Protein AF-A0A241XDX7-F1 (afdb_monomer)

Nearest PDB structures (foldseek):
  5x0y-assembly1_D  TM=5.735E-01  e=5.980E+00  Xenopus laevis
  7w9v-assembly1_H  TM=5.816E-01  e=8.125E+00  Homo sapiens
  7vbm-assembly1_D  TM=5.933E-01  e=9.185E+00  Mus musculus

Mean predicted aligned error: 3.98 Å

Foldseek 3Di:
DDPDPVSCVPPVSVVVVVVVQLVVLQVVVCVVPPPDDGDSLLSQLVVDPPRLDPSSLVRSVVVQVVVCVVVVHHDDDDRD

Organism: Pseudomonas aeruginosa (NCBI:txid287)

pLDDT: mean 90.59, std 6.4, range [60.56, 96.5]

Sequence (80 aa):
RFSSPCESLDPYKNLDATSDILIEQRDALYASAPGRPVDWIQVAGRYHRPAGGAPAAKYRRTVSRHLSQVLGVNLLVTNP

Secondary structure (DSSP, 8-state):
--SSTGGGGSHHHHHHHHHHHHHHHHHHHHHHSTTSPP-HHHHHHTTSSSTTSHHHHHHHHHHHHHHHHHHTS-PPPP--

Radius of gyration: 14.0 Å; Cα contacts (8 Å, |Δi|>4): 63; chains: 1; bounding box: 37×26×36 Å

Solvent-accessible surface area (backbone atoms only — not comparable to full-atom values): 4746 Å² total; per-residue (Å²): 135,71,94,47,78,71,53,54,68,39,68,64,59,34,49,52,56,50,50,52,52,45,50,54,43,41,51,57,49,40,72,75,40,74,92,56,82,87,55,64,52,62,32,61,15,55,77,32,81,60,70,68,33,72,68,9,47,54,46,27,54,52,51,36,55,50,51,19,63,78,69,75,49,87,64,86,80,88,73,122

Structure (mmCIF, N/CA/C/O backbone):
data_AF-A0A241XDX7-F1
#
_entry.id   AF-A0A241XDX7-F1
#
loop_
_atom_site.group_PDB
_atom_site.id
_atom_site.type_symbol
_atom_site.label_atom_id
_atom_site.label_alt_id
_atom_site.label_comp_id
_atom_site.label_asym_id
_atom_site.label_entity_id
_atom_site.label_seq_id
_atom_site.pdbx_PDB_ins_code
_atom_site.Cartn_x
_atom_site.Cartn_y
_atom_site.Cartn_z
_atom_site.occupancy
_atom_site.B_iso_or_equiv
_atom_site.auth_seq_id
_atom_site.auth_comp_id
_atom_site.auth_asym_id
_atom_site.auth_atom_id
_atom_site.pdbx_PDB_model_num
ATOM 1 N N . ARG A 1 1 ? 12.220 -8.737 -2.804 1.00 77.12 1 ARG A N 1
ATOM 2 C CA . ARG A 1 1 ? 12.934 -7.561 -3.379 1.00 77.12 1 ARG A CA 1
ATOM 3 C C . ARG A 1 1 ? 13.353 -7.878 -4.810 1.00 77.12 1 ARG A C 1
ATOM 5 O O . ARG A 1 1 ? 13.638 -9.035 -5.083 1.00 77.12 1 ARG A O 1
ATOM 12 N N . PHE A 1 2 ? 13.396 -6.879 -5.692 1.00 91.62 2 PHE A N 1
ATOM 13 C CA . PHE A 1 2 ? 13.736 -7.058 -7.109 1.00 91.62 2 PHE A CA 1
ATOM 14 C C . PHE A 1 2 ? 15.247 -7.181 -7.337 1.00 91.62 2 PHE A C 1
ATOM 16 O O . PHE A 1 2 ? 16.024 -6.491 -6.678 1.00 91.62 2 PHE A O 1
ATOM 23 N N . SER A 1 3 ? 15.653 -8.026 -8.287 1.00 91.88 3 SER A N 1
ATOM 24 C CA . SER A 1 3 ? 17.057 -8.184 -8.704 1.00 91.88 3 SER A CA 1
ATOM 25 C C . SER A 1 3 ? 17.521 -7.098 -9.685 1.00 91.88 3 SER A C 1
ATOM 27 O O . SER A 1 3 ? 18.718 -6.881 -9.843 1.00 91.88 3 SER A O 1
ATOM 29 N N . SER A 1 4 ? 16.585 -6.391 -10.325 1.00 95.00 4 SER A N 1
ATOM 30 C CA . SER A 1 4 ? 16.838 -5.236 -11.192 1.00 95.00 4 SER A CA 1
ATOM 31 C C . SER A 1 4 ? 15.628 -4.287 -11.202 1.00 95.00 4 SER A C 1
ATOM 33 O O . SER A 1 4 ? 14.529 -4.701 -10.828 1.00 95.00 4 SER A O 1
ATOM 35 N N . PRO A 1 5 ? 15.770 -3.032 -11.667 1.00 93.06 5 PRO A N 1
ATOM 36 C CA . PRO A 1 5 ? 14.624 -2.140 -11.849 1.00 93.06 5 PRO A CA 1
ATOM 37 C C . PRO A 1 5 ? 13.566 -2.699 -12.814 1.00 93.06 5 PRO A C 1
ATOM 39 O O . PRO A 1 5 ? 12.373 -2.548 -12.569 1.00 93.06 5 PRO A O 1
ATOM 42 N N . CYS A 1 6 ? 13.977 -3.393 -13.879 1.00 96.19 6 CYS A N 1
ATOM 43 C CA . CYS A 1 6 ? 13.059 -3.948 -14.878 1.00 96.19 6 CYS A CA 1
ATOM 44 C C . CYS A 1 6 ? 12.152 -5.047 -14.311 1.00 96.19 6 CYS A C 1
ATOM 46 O O . CYS A 1 6 ? 10.995 -5.134 -14.701 1.00 96.19 6 CYS A O 1
ATOM 48 N N . GLU A 1 7 ? 12.633 -5.836 -13.347 1.00 95.38 7 GLU A N 1
ATOM 49 C CA . GLU A 1 7 ? 11.806 -6.830 -12.644 1.00 95.38 7 GLU A CA 1
ATOM 50 C C . GLU A 1 7 ? 10.621 -6.196 -11.909 1.00 95.38 7 GLU A C 1
ATOM 52 O O . GLU A 1 7 ? 9.583 -6.831 -11.764 1.00 95.38 7 GLU A O 1
ATOM 57 N N . SER A 1 8 ? 10.745 -4.937 -11.477 1.00 93.56 8 SER A N 1
ATOM 58 C CA . SER A 1 8 ? 9.643 -4.223 -10.822 1.00 93.56 8 SER A CA 1
ATOM 59 C C . SER A 1 8 ? 8.542 -3.769 -11.785 1.00 93.56 8 SER A C 1
ATOM 61 O O . SER A 1 8 ? 7.499 -3.305 -11.325 1.00 93.56 8 SER A O 1
ATOM 63 N N . LEU A 1 9 ? 8.770 -3.897 -13.099 1.00 95.75 9 LEU A N 1
ATOM 64 C CA . LEU A 1 9 ? 7.775 -3.642 -14.142 1.00 95.75 9 LEU A CA 1
ATOM 65 C C . LEU A 1 9 ? 6.891 -4.865 -14.420 1.00 95.75 9 LEU A C 1
ATOM 67 O O . LEU A 1 9 ? 5.862 -4.714 -15.076 1.00 95.75 9 LEU A O 1
ATOM 71 N N . ASP A 1 10 ? 7.258 -6.056 -13.927 1.00 96.50 10 ASP A N 1
ATOM 72 C CA . ASP A 1 10 ? 6.337 -7.192 -13.909 1.00 96.50 10 ASP A CA 1
ATOM 73 C C . ASP A 1 10 ? 5.176 -6.862 -12.952 1.00 96.50 10 ASP A C 1
ATOM 75 O O . ASP A 1 10 ? 5.417 -6.592 -11.769 1.00 96.50 10 ASP A O 1
ATOM 79 N N . PRO A 1 11 ? 3.921 -6.854 -13.433 1.00 95.94 11 PRO A N 1
ATOM 80 C CA . PRO A 1 11 ? 2.795 -6.376 -12.642 1.00 95.94 11 PRO A CA 1
ATOM 81 C C . PRO A 1 11 ? 2.530 -7.243 -11.409 1.00 95.94 11 PRO A C 1
ATOM 83 O O . PRO A 1 11 ? 2.146 -6.710 -10.371 1.00 95.94 11 PRO A O 1
ATOM 86 N N . TYR A 1 12 ? 2.762 -8.554 -11.480 1.00 95.38 12 TYR A N 1
ATOM 87 C CA . TYR A 1 12 ? 2.515 -9.448 -10.353 1.00 95.38 12 TYR A CA 1
ATOM 88 C C . TYR A 1 12 ? 3.618 -9.322 -9.310 1.00 95.38 12 TYR A C 1
ATOM 90 O O . TYR A 1 12 ? 3.322 -9.120 -8.134 1.00 95.38 12 TYR A O 1
ATOM 98 N N . LYS A 1 13 ? 4.887 -9.294 -9.734 1.00 95.50 13 LYS A N 1
ATOM 99 C CA . LYS A 1 13 ? 6.002 -9.063 -8.802 1.00 95.50 13 LYS A CA 1
ATOM 100 C C . LYS A 1 13 ? 5.910 -7.689 -8.132 1.00 95.50 13 LYS A C 1
ATOM 102 O O . LYS A 1 13 ? 6.295 -7.535 -6.973 1.00 95.50 13 LYS A O 1
ATOM 107 N N . ASN A 1 14 ? 5.408 -6.680 -8.848 1.00 94.31 14 ASN A N 1
ATOM 108 C CA . ASN A 1 14 ? 5.150 -5.354 -8.292 1.00 94.31 14 ASN A CA 1
ATOM 109 C C . ASN A 1 14 ? 4.075 -5.383 -7.195 1.00 94.31 14 ASN A C 1
ATOM 111 O O . ASN A 1 14 ? 4.261 -4.790 -6.127 1.00 94.31 14 ASN A O 1
ATOM 115 N N . LEU A 1 15 ? 2.974 -6.097 -7.444 1.00 94.44 15 LEU A N 1
ATOM 116 C CA . LEU A 1 15 ? 1.876 -6.248 -6.491 1.00 94.44 15 LEU A CA 1
ATOM 117 C C . LEU A 1 15 ? 2.287 -7.055 -5.256 1.00 94.44 15 LEU A C 1
ATOM 119 O O . LEU A 1 15 ? 1.931 -6.661 -4.144 1.00 94.44 15 LEU A O 1
ATOM 123 N N . ASP A 1 16 ? 3.085 -8.109 -5.424 1.00 95.44 16 ASP A N 1
ATOM 124 C CA . ASP A 1 16 ? 3.633 -8.892 -4.312 1.00 95.44 16 ASP A CA 1
ATOM 125 C C . ASP A 1 16 ? 4.498 -8.011 -3.404 1.00 95.44 16 ASP A C 1
ATOM 127 O O . ASP A 1 16 ? 4.238 -7.888 -2.207 1.00 95.44 16 ASP A O 1
ATOM 131 N N . ALA A 1 17 ? 5.459 -7.283 -3.984 1.00 93.88 17 ALA A N 1
ATOM 132 C CA . ALA A 1 17 ? 6.310 -6.371 -3.221 1.00 93.88 17 ALA A CA 1
ATOM 133 C C . ALA A 1 17 ? 5.512 -5.248 -2.537 1.00 93.88 17 ALA A C 1
ATOM 135 O O . ALA A 1 17 ? 5.839 -4.833 -1.425 1.00 93.88 17 ALA A O 1
ATOM 136 N N . THR A 1 18 ? 4.460 -4.744 -3.187 1.00 92.19 18 THR A N 1
ATOM 137 C CA . THR A 1 18 ? 3.568 -3.741 -2.590 1.00 92.19 18 THR A CA 1
ATOM 138 C C . THR A 1 18 ? 2.799 -4.319 -1.402 1.00 92.19 18 THR A C 1
ATOM 140 O O . THR A 1 18 ? 2.649 -3.643 -0.383 1.00 92.19 18 THR A O 1
ATOM 143 N N . SER A 1 19 ? 2.340 -5.567 -1.506 1.00 93.69 19 SER A N 1
ATOM 144 C CA . SER A 1 19 ? 1.630 -6.268 -0.432 1.00 93.69 19 SER A CA 1
ATOM 145 C C . SER A 1 19 ? 2.528 -6.466 0.789 1.00 93.69 19 SER A C 1
ATOM 147 O O . SER A 1 19 ? 2.107 -6.148 1.903 1.00 93.69 19 SER A O 1
ATOM 149 N N . ASP A 1 20 ? 3.783 -6.871 0.578 1.00 95.06 20 ASP A N 1
ATOM 150 C CA . ASP A 1 20 ? 4.792 -6.980 1.640 1.00 95.06 20 ASP A CA 1
ATOM 151 C C . ASP A 1 20 ? 4.993 -5.638 2.362 1.00 95.06 20 ASP A C 1
ATOM 153 O O . ASP A 1 20 ? 4.912 -5.563 3.589 1.00 95.06 20 ASP A O 1
ATOM 157 N N . ILE A 1 21 ? 5.159 -4.544 1.607 1.00 92.38 21 ILE A N 1
ATOM 158 C CA . ILE A 1 21 ? 5.307 -3.195 2.176 1.00 92.38 21 ILE A CA 1
ATOM 159 C C . ILE A 1 21 ? 4.080 -2.812 3.017 1.00 92.38 21 ILE A C 1
ATOM 161 O O . ILE A 1 21 ? 4.224 -2.233 4.096 1.00 92.38 21 ILE A O 1
ATOM 165 N N . LEU A 1 22 ? 2.864 -3.112 2.552 1.00 92.50 22 LEU A N 1
ATOM 166 C CA . LEU A 1 22 ? 1.638 -2.806 3.294 1.00 92.50 22 LEU A CA 1
ATOM 167 C C . LEU A 1 22 ? 1.538 -3.608 4.598 1.00 92.50 22 LEU A C 1
ATOM 169 O O . LEU A 1 22 ? 1.115 -3.048 5.612 1.00 92.50 22 LEU A O 1
ATOM 173 N N . ILE A 1 23 ? 1.953 -4.878 4.594 1.00 94.50 23 ILE A N 1
ATOM 174 C CA . ILE A 1 23 ? 2.029 -5.719 5.796 1.00 94.50 23 ILE A CA 1
ATOM 175 C C . ILE A 1 23 ? 3.014 -5.116 6.803 1.0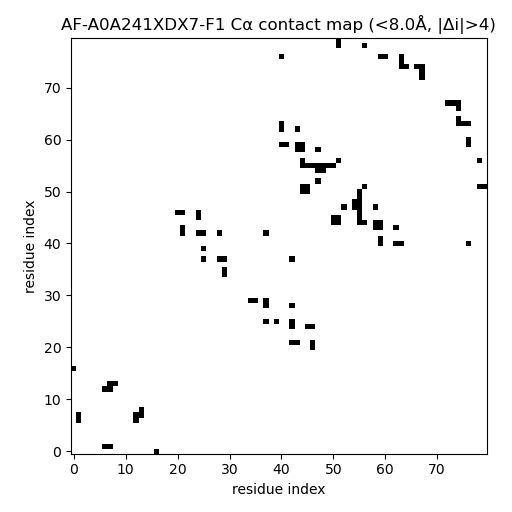0 94.50 23 ILE A C 1
ATOM 177 O O . ILE A 1 23 ? 2.645 -4.906 7.959 1.00 94.50 23 ILE A O 1
ATOM 181 N N . GLU A 1 24 ? 4.214 -4.734 6.361 1.00 93.44 24 GLU A N 1
ATOM 182 C CA . GLU A 1 24 ? 5.205 -4.076 7.222 1.00 93.44 24 GLU A CA 1
ATOM 183 C C . GLU A 1 24 ? 4.652 -2.780 7.843 1.00 93.44 24 GLU A C 1
ATOM 185 O O . GLU A 1 24 ? 4.817 -2.524 9.039 1.00 93.44 24 GLU A O 1
ATOM 190 N N . GLN A 1 25 ? 3.954 -1.952 7.054 1.00 91.88 25 GLN A N 1
ATOM 191 C CA . GLN A 1 25 ? 3.352 -0.713 7.558 1.00 91.88 25 GLN A CA 1
ATOM 192 C C . GLN A 1 25 ? 2.206 -0.969 8.542 1.00 91.88 25 GLN A C 1
ATOM 194 O O . GLN A 1 25 ? 2.082 -0.231 9.525 1.00 91.88 25 GLN A O 1
ATOM 199 N N . ARG A 1 26 ? 1.377 -1.993 8.296 1.00 92.56 26 ARG A N 1
ATOM 200 C CA . ARG A 1 26 ? 0.326 -2.436 9.220 1.00 92.56 26 ARG A CA 1
ATOM 201 C C . ARG A 1 26 ? 0.932 -2.849 10.552 1.00 92.56 26 ARG A C 1
ATOM 203 O O . ARG A 1 26 ? 0.468 -2.376 11.586 1.00 92.56 26 ARG A O 1
ATOM 210 N N . ASP A 1 27 ? 1.959 -3.687 10.529 1.00 93.06 27 ASP A N 1
ATOM 211 C CA . ASP A 1 27 ? 2.567 -4.232 11.744 1.00 93.06 27 ASP A CA 1
ATOM 212 C C . ASP A 1 27 ? 3.240 -3.129 12.563 1.00 93.06 27 ASP A C 1
ATOM 214 O O . ASP A 1 27 ? 3.036 -3.043 13.774 1.00 93.06 27 ASP A O 1
ATOM 218 N N . ALA A 1 28 ? 3.931 -2.197 11.900 1.00 89.62 28 ALA A N 1
ATOM 219 C CA . ALA A 1 28 ? 4.478 -1.009 12.549 1.00 89.62 28 ALA A CA 1
ATOM 220 C C . ALA A 1 28 ? 3.387 -0.127 13.185 1.00 89.62 28 ALA A C 1
ATOM 222 O O . ALA A 1 28 ? 3.598 0.476 14.239 1.00 89.62 28 ALA A O 1
ATOM 223 N N . LEU A 1 29 ? 2.218 -0.017 12.548 1.00 87.81 29 LEU A N 1
ATOM 224 C CA . LEU A 1 29 ? 1.090 0.751 13.073 1.00 87.81 29 LEU A CA 1
ATOM 225 C C . LEU A 1 29 ? 0.453 0.052 14.276 1.00 87.81 29 LEU A C 1
ATOM 227 O O . LEU A 1 29 ? 0.259 0.693 15.310 1.00 87.81 29 LEU A O 1
ATOM 231 N N . TYR A 1 30 ? 0.211 -1.253 14.165 1.00 89.19 30 TYR A N 1
ATOM 232 C CA . TYR A 1 30 ? -0.328 -2.087 15.233 1.00 89.19 30 TYR A CA 1
ATOM 233 C C . TYR A 1 30 ? 0.578 -2.074 16.472 1.00 89.19 30 TYR A C 1
ATOM 235 O O . TYR A 1 30 ? 0.097 -1.856 17.582 1.00 89.19 30 TYR A O 1
ATOM 243 N N . ALA A 1 31 ? 1.897 -2.194 16.283 1.00 90.75 31 ALA A N 1
ATOM 244 C CA . ALA A 1 31 ? 2.877 -2.101 17.365 1.00 90.75 31 ALA A CA 1
ATOM 245 C C . ALA A 1 31 ? 2.855 -0.732 18.071 1.00 90.75 31 ALA A C 1
ATOM 247 O O . ALA A 1 31 ? 3.030 -0.662 19.285 1.00 90.75 31 ALA A O 1
ATOM 248 N N . SER A 1 32 ? 2.609 0.358 17.333 1.00 87.44 32 SER A N 1
ATOM 249 C CA . SER A 1 32 ? 2.530 1.715 17.898 1.00 87.44 32 SER A CA 1
ATOM 250 C C . SER A 1 32 ? 1.202 2.044 18.596 1.00 87.44 32 SER A C 1
ATOM 252 O O . SER A 1 32 ? 1.136 3.027 19.331 1.00 87.44 32 SER A O 1
ATOM 254 N N . ALA A 1 33 ? 0.146 1.253 18.371 1.00 85.75 33 ALA A N 1
ATOM 255 C CA . ALA A 1 33 ? -1.174 1.458 18.970 1.00 85.75 33 ALA A CA 1
ATOM 256 C C . ALA A 1 33 ? -1.900 0.122 19.255 1.00 85.75 33 ALA A C 1
ATOM 258 O O . ALA A 1 33 ? -2.920 -0.169 18.619 1.00 85.75 33 ALA A O 1
ATOM 259 N N . PRO A 1 34 ? -1.408 -0.689 20.2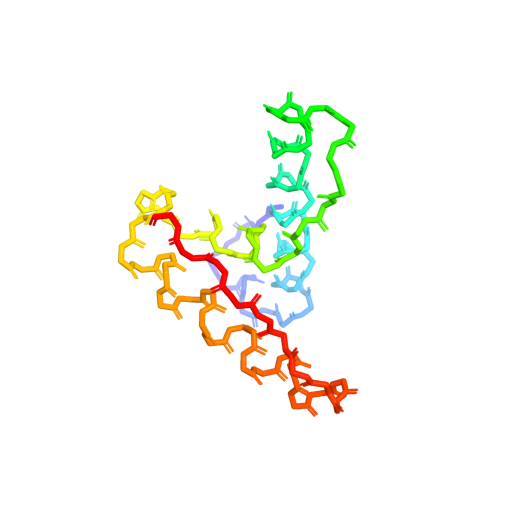13 1.00 86.75 34 PRO A N 1
ATOM 260 C CA . PRO A 1 34 ? -1.982 -1.999 20.513 1.00 86.75 34 PRO A CA 1
ATOM 261 C C . PRO A 1 34 ? -3.469 -1.916 20.878 1.00 86.75 34 PRO A C 1
ATOM 263 O O . PRO A 1 34 ? -3.897 -1.012 21.596 1.00 86.75 34 PRO A O 1
ATOM 266 N N . GLY A 1 35 ? -4.265 -2.865 20.382 1.00 85.50 35 GLY A N 1
ATOM 267 C CA . GLY A 1 35 ? -5.706 -2.940 20.652 1.00 85.50 35 GLY A CA 1
ATOM 268 C C . GLY A 1 35 ? -6.583 -2.015 19.798 1.00 85.50 35 GLY A C 1
ATOM 269 O O . GLY A 1 35 ? -7.806 -2.120 19.871 1.00 85.50 35 GLY A O 1
ATOM 270 N N . ARG A 1 36 ? -6.004 -1.145 18.954 1.00 85.31 36 ARG A N 1
ATOM 271 C CA . ARG A 1 36 ? -6.778 -0.415 17.938 1.00 85.31 36 ARG A CA 1
ATOM 272 C C . ARG A 1 36 ? -6.974 -1.265 16.675 1.00 85.31 36 ARG A C 1
ATOM 274 O O . ARG A 1 36 ? -6.025 -1.916 16.238 1.00 85.31 36 ARG A O 1
ATOM 281 N N . PRO A 1 37 ? -8.166 -1.228 16.047 1.00 86.38 37 PRO A N 1
ATOM 282 C CA . PRO A 1 37 ? -8.366 -1.814 14.728 1.00 86.38 37 PRO A CA 1
ATOM 283 C C . PRO A 1 37 ? -7.404 -1.217 13.698 1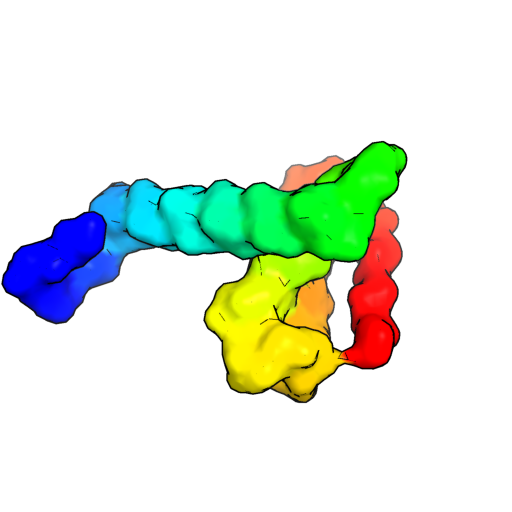.00 86.38 37 PRO A C 1
ATOM 285 O O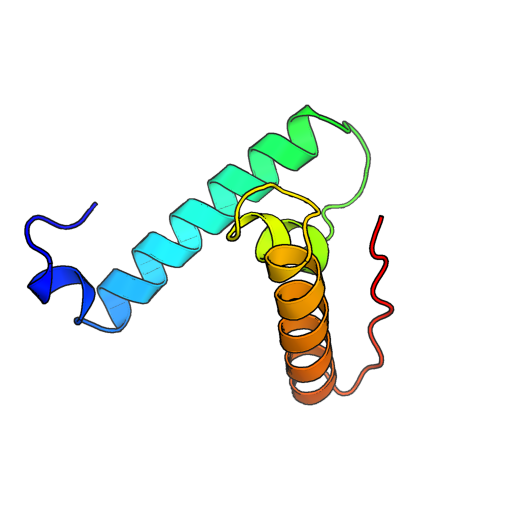 . PRO A 1 37 ? -7.089 -0.025 13.741 1.00 86.38 37 PRO A O 1
ATOM 288 N N . VAL A 1 38 ? -6.968 -2.042 12.748 1.00 86.94 38 VAL A N 1
ATOM 289 C CA . VAL A 1 38 ? -6.146 -1.586 11.624 1.00 86.94 38 VAL A CA 1
ATOM 290 C C . VAL A 1 38 ? -7.003 -0.750 10.676 1.00 86.94 38 VAL A C 1
ATOM 292 O O . VAL A 1 38 ? -7.942 -1.258 10.067 1.00 86.94 38 VAL A O 1
ATOM 295 N N . ASP A 1 39 ? -6.630 0.515 10.500 1.00 89.31 39 ASP A N 1
ATOM 296 C CA . ASP A 1 39 ? -7.157 1.370 9.437 1.00 89.31 39 ASP A CA 1
ATOM 297 C C . ASP A 1 39 ? -6.285 1.234 8.178 1.00 89.31 39 ASP A C 1
ATOM 299 O O . ASP A 1 39 ? -5.185 1.790 8.084 1.00 89.31 39 ASP A O 1
ATOM 303 N N . TRP A 1 40 ? -6.789 0.505 7.182 1.00 90.38 40 TRP A N 1
ATOM 304 C CA . TRP A 1 40 ? -6.086 0.283 5.917 1.00 90.38 40 TRP A CA 1
ATOM 305 C C . TRP A 1 40 ? -5.882 1.555 5.083 1.00 90.38 40 TRP A C 1
ATOM 307 O O . TRP A 1 40 ? -4.910 1.629 4.328 1.00 90.38 40 TRP A O 1
ATOM 317 N N . ILE A 1 41 ? -6.719 2.587 5.244 1.00 92.88 41 ILE A N 1
ATOM 318 C CA . ILE A 1 41 ? -6.486 3.889 4.605 1.00 92.88 41 ILE A CA 1
ATOM 319 C C . ILE A 1 41 ? -5.256 4.546 5.230 1.00 92.88 41 ILE A C 1
ATOM 321 O O . ILE A 1 41 ? -4.400 5.079 4.517 1.00 92.88 41 ILE A O 1
ATOM 325 N N . GLN A 1 42 ? -5.114 4.468 6.554 1.00 91.50 42 GLN A N 1
ATOM 326 C CA . GLN A 1 42 ? -3.932 4.971 7.248 1.00 91.50 42 GLN A CA 1
ATOM 327 C C . GLN A 1 42 ? -2.664 4.198 6.859 1.00 91.50 42 GLN A C 1
ATOM 329 O O . GLN A 1 42 ? -1.635 4.831 6.600 1.00 91.50 42 GLN A O 1
ATOM 334 N N . VAL A 1 43 ? 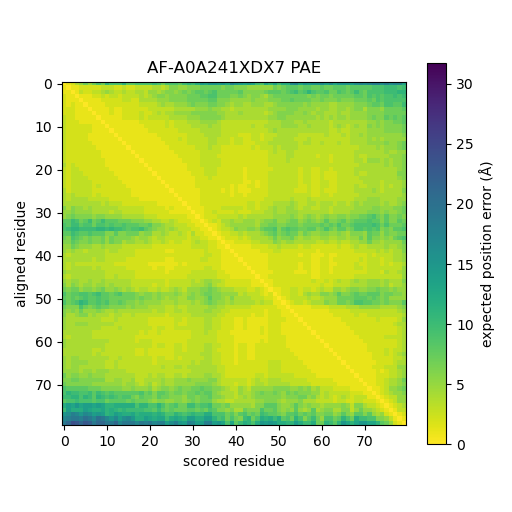-2.744 2.865 6.762 1.00 92.75 43 VAL A N 1
ATOM 335 C CA . VAL A 1 43 ? -1.641 1.996 6.309 1.00 92.75 43 VAL A CA 1
ATOM 336 C C . VAL A 1 43 ? -1.192 2.378 4.899 1.00 92.75 43 VAL A C 1
ATOM 338 O O . VAL A 1 43 ? -0.011 2.662 4.697 1.00 92.75 43 VAL A O 1
ATOM 341 N N . ALA A 1 44 ? -2.122 2.496 3.946 1.00 92.56 44 ALA A N 1
ATOM 342 C CA . ALA A 1 44 ? -1.808 2.891 2.573 1.00 92.56 44 ALA A CA 1
ATOM 343 C C . ALA A 1 44 ? -1.113 4.263 2.513 1.00 92.56 44 ALA A C 1
ATOM 345 O O . ALA A 1 44 ? -0.152 4.456 1.770 1.00 92.56 44 ALA A O 1
ATOM 346 N N . GLY A 1 45 ? -1.542 5.217 3.346 1.00 92.69 45 GLY A N 1
ATOM 347 C CA . GLY A 1 45 ? -0.914 6.536 3.449 1.00 92.69 45 GLY A CA 1
ATOM 348 C C . GLY A 1 45 ? 0.564 6.509 3.859 1.00 92.69 45 GLY A C 1
ATOM 349 O O . GLY A 1 45 ? 1.311 7.402 3.456 1.00 92.69 45 GLY A O 1
ATOM 350 N N . ARG A 1 46 ? 1.006 5.503 4.630 1.00 90.94 46 ARG A N 1
ATOM 351 C CA . ARG A 1 46 ? 2.403 5.371 5.091 1.00 90.94 46 ARG A CA 1
ATOM 352 C C . ARG A 1 46 ? 3.380 4.931 3.997 1.00 90.94 46 ARG A C 1
ATOM 354 O O . ARG A 1 46 ? 4.587 5.011 4.219 1.00 90.94 46 ARG A O 1
ATOM 361 N N . TYR A 1 47 ? 2.880 4.561 2.815 1.00 87.44 47 TYR A N 1
ATOM 362 C CA . TYR A 1 47 ? 3.709 4.374 1.622 1.00 87.44 47 TYR A CA 1
ATOM 363 C C . TYR A 1 47 ? 4.517 5.640 1.281 1.00 87.44 47 TYR A C 1
ATOM 365 O O . TYR A 1 47 ? 5.668 5.562 0.857 1.00 87.44 47 TYR A O 1
ATOM 373 N N . HIS A 1 48 ? 3.948 6.826 1.523 1.00 90.62 48 HIS A N 1
ATOM 374 C CA . HIS A 1 48 ? 4.633 8.094 1.296 1.00 90.62 48 HIS A CA 1
ATOM 375 C C . HIS A 1 48 ? 5.319 8.628 2.559 1.00 90.62 48 HIS A C 1
ATOM 377 O O . HIS A 1 48 ? 4.775 8.579 3.665 1.00 90.62 48 HIS A O 1
ATOM 383 N N . ARG A 1 49 ? 6.507 9.218 2.372 1.00 84.94 49 ARG A N 1
ATOM 384 C CA . ARG A 1 49 ? 7.285 9.890 3.422 1.00 84.94 49 ARG A CA 1
ATOM 385 C C . ARG A 1 49 ? 7.289 11.421 3.228 1.00 84.94 49 ARG A C 1
ATOM 387 O O . ARG A 1 49 ? 7.261 11.869 2.082 1.00 84.94 49 ARG A O 1
ATOM 394 N N . PRO A 1 50 ? 7.352 12.216 4.316 1.00 86.25 50 PRO A N 1
ATOM 395 C CA . PRO A 1 50 ? 7.199 11.793 5.710 1.00 86.25 50 PRO A CA 1
ATOM 396 C C . PRO A 1 50 ? 5.776 11.283 5.984 1.00 86.25 50 PRO A C 1
ATOM 398 O O . PRO A 1 50 ? 4.808 11.737 5.369 1.00 86.25 50 PRO A O 1
ATOM 401 N N . ALA A 1 51 ? 5.651 10.320 6.901 1.00 81.50 51 ALA A N 1
ATOM 402 C CA . ALA A 1 51 ? 4.350 9.778 7.275 1.00 81.50 51 ALA A CA 1
ATOM 403 C C . ALA A 1 51 ? 3.476 10.901 7.857 1.00 81.50 51 ALA A C 1
ATOM 405 O O . ALA A 1 51 ? 3.920 11.645 8.725 1.00 81.50 51 ALA A O 1
ATOM 406 N N . GLY A 1 52 ? 2.250 11.046 7.349 1.00 81.25 52 GLY A N 1
ATOM 407 C CA . GLY A 1 52 ? 1.350 12.142 7.735 1.00 81.25 52 GLY A CA 1
ATOM 408 C C . GLY A 1 52 ? 1.486 13.422 6.902 1.00 81.25 52 GLY A C 1
ATOM 409 O O . GLY A 1 52 ? 0.570 14.232 6.925 1.00 81.25 52 GLY A O 1
ATOM 410 N N . GLY A 1 53 ? 2.544 13.578 6.096 1.00 91.06 53 GLY A N 1
ATOM 411 C CA . GLY A 1 53 ? 2.740 14.759 5.248 1.00 91.06 53 GLY A CA 1
ATOM 412 C C . GLY A 1 53 ? 1.742 14.887 4.086 1.00 91.06 53 GLY A C 1
ATOM 413 O O . GLY A 1 53 ? 0.945 13.988 3.806 1.00 91.06 53 GLY A O 1
ATOM 414 N N . ALA A 1 54 ? 1.824 16.000 3.346 1.00 93.81 54 ALA A N 1
ATOM 415 C CA . ALA A 1 54 ? 0.919 16.298 2.229 1.00 93.81 54 ALA A CA 1
ATOM 416 C C . ALA A 1 54 ? 0.815 15.178 1.163 1.00 93.81 54 ALA A C 1
ATOM 418 O O . ALA A 1 54 ? -0.310 14.889 0.737 1.00 93.81 54 ALA A O 1
ATOM 419 N N . PRO A 1 55 ? 1.909 14.488 0.764 1.00 93.81 55 PRO A N 1
ATOM 420 C CA . PRO A 1 55 ? 1.817 13.345 -0.149 1.00 93.81 55 PRO A CA 1
ATOM 421 C C . PRO A 1 55 ? 0.998 12.184 0.430 1.00 93.81 55 PRO A C 1
ATOM 423 O O . PRO A 1 55 ? 0.120 11.656 -0.250 1.00 93.81 55 PRO A O 1
ATOM 426 N N . ALA A 1 56 ? 1.206 11.847 1.707 1.00 93.31 56 ALA A N 1
ATOM 427 C CA . ALA A 1 56 ? 0.441 10.813 2.399 1.00 93.31 56 ALA A CA 1
ATOM 428 C C . ALA A 1 56 ? -1.045 11.190 2.496 1.00 93.31 56 ALA A C 1
ATOM 430 O O . ALA A 1 56 ? -1.910 10.374 2.190 1.00 93.31 56 ALA A O 1
ATOM 431 N N . ALA A 1 57 ? -1.359 12.441 2.847 1.00 93.88 57 ALA A N 1
ATOM 432 C CA . ALA A 1 57 ? -2.738 12.922 2.927 1.00 93.88 57 ALA A CA 1
ATOM 433 C C . ALA A 1 57 ? -3.451 12.886 1.565 1.00 93.88 57 ALA A C 1
ATOM 435 O O . ALA A 1 57 ? -4.606 12.463 1.472 1.00 93.88 57 ALA A O 1
ATOM 436 N N . LYS A 1 58 ? -2.762 13.290 0.488 1.00 94.62 58 LYS A N 1
ATOM 437 C CA . LYS A 1 58 ? -3.282 13.176 -0.882 1.00 94.62 58 LYS A CA 1
ATOM 438 C C . L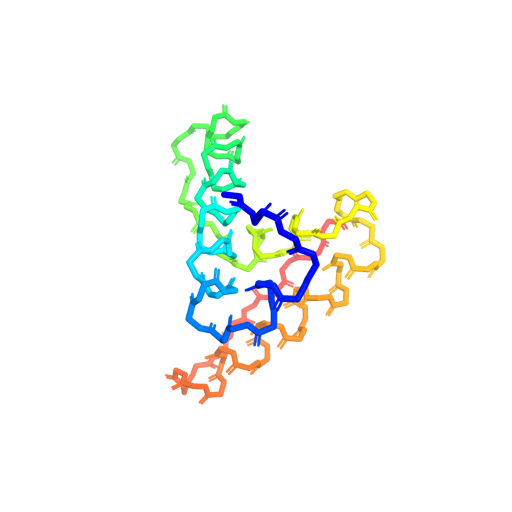YS A 1 58 ? -3.547 11.717 -1.243 1.00 94.62 58 LYS A C 1
ATOM 440 O O . LYS A 1 58 ? -4.609 11.415 -1.784 1.00 94.62 58 LYS A O 1
ATOM 445 N N . TYR A 1 59 ? -2.620 10.825 -0.910 1.00 94.44 59 TYR A N 1
ATOM 446 C CA . TYR A 1 59 ? -2.753 9.407 -1.213 1.00 94.44 59 TYR A CA 1
ATOM 447 C C . TYR A 1 59 ? -3.915 8.754 -0.454 1.00 94.44 59 TYR A C 1
ATOM 449 O O . TYR A 1 59 ? -4.746 8.103 -1.082 1.00 94.44 59 TYR A O 1
ATOM 457 N N . ARG A 1 60 ? -4.074 9.033 0.849 1.00 94.56 60 ARG A N 1
ATOM 458 C CA . ARG A 1 60 ? -5.224 8.564 1.649 1.00 94.56 60 ARG A CA 1
ATOM 459 C C . ARG A 1 60 ? -6.564 8.958 1.031 1.00 94.56 60 ARG A C 1
ATOM 461 O O . ARG A 1 60 ? -7.461 8.125 0.935 1.00 94.56 60 ARG A O 1
ATOM 468 N N . ARG A 1 61 ? -6.693 10.205 0.561 1.00 95.19 61 ARG A N 1
ATOM 469 C CA . ARG A 1 61 ? -7.908 10.673 -0.131 1.00 95.19 61 ARG A CA 1
ATOM 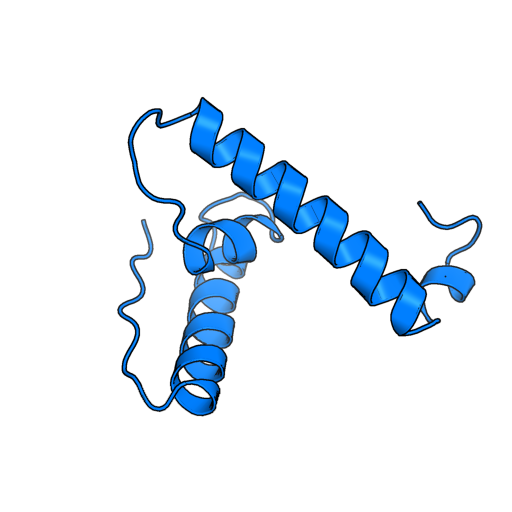470 C C . ARG A 1 61 ? -8.162 9.910 -1.430 1.00 95.19 61 ARG A C 1
ATOM 472 O O . ARG A 1 61 ? -9.296 9.523 -1.693 1.00 95.19 61 ARG A O 1
A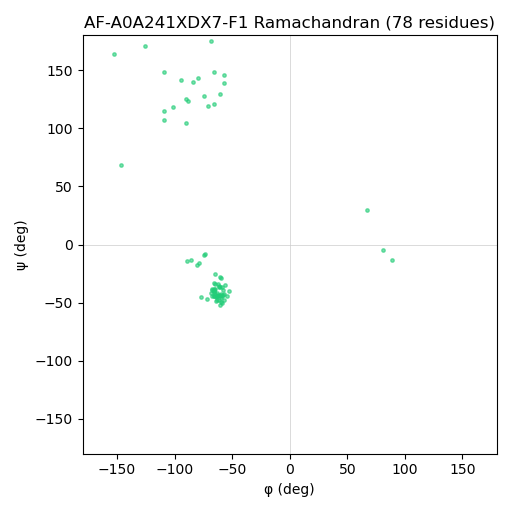TOM 479 N N . THR A 1 62 ? -7.125 9.684 -2.235 1.00 94.81 62 THR A N 1
ATOM 480 C CA . THR A 1 62 ? -7.241 8.935 -3.494 1.00 94.81 62 THR A CA 1
ATOM 481 C C . THR A 1 62 ? -7.652 7.484 -3.258 1.00 94.81 62 THR A C 1
ATOM 483 O O . THR A 1 62 ? -8.602 7.026 -3.890 1.00 94.81 62 THR A O 1
ATOM 486 N N . VAL A 1 63 ? -6.982 6.789 -2.334 1.00 94.00 63 VAL A N 1
ATOM 487 C CA . VAL A 1 63 ? -7.277 5.388 -2.001 1.00 94.00 63 VAL A CA 1
ATOM 488 C C . VAL A 1 63 ? -8.681 5.257 -1.424 1.00 94.00 63 VAL A C 1
ATOM 490 O O . VAL A 1 63 ? -9.447 4.433 -1.905 1.00 94.00 63 VAL A O 1
ATOM 493 N N . SER A 1 64 ? -9.062 6.106 -0.465 1.00 95.00 64 SER A N 1
ATOM 494 C CA . SER A 1 64 ? -10.406 6.064 0.123 1.00 95.00 64 SER A CA 1
ATOM 495 C C . SER A 1 64 ? -11.505 6.299 -0.909 1.00 95.00 64 SER A C 1
ATOM 497 O O . SER A 1 64 ? -12.483 5.554 -0.940 1.00 95.00 64 SER A O 1
ATOM 499 N N . ARG A 1 65 ? -11.331 7.279 -1.807 1.00 95.81 65 ARG A N 1
ATOM 500 C CA . ARG A 1 65 ? -12.288 7.529 -2.891 1.00 95.81 65 ARG A CA 1
ATOM 501 C C . ARG A 1 65 ? -12.438 6.307 -3.794 1.00 95.81 65 ARG A C 1
ATOM 503 O O . ARG A 1 65 ? -13.560 5.951 -4.132 1.00 95.81 65 ARG A O 1
ATOM 510 N N . HIS A 1 66 ? -11.333 5.679 -4.189 1.00 95.00 66 HIS A N 1
ATOM 511 C CA . HIS A 1 66 ? -11.391 4.499 -5.048 1.00 95.00 66 HIS A CA 1
ATOM 512 C C . HIS A 1 66 ? -12.007 3.295 -4.326 1.00 95.00 66 HIS A C 1
ATOM 514 O O . HIS A 1 66 ? -12.891 2.639 -4.865 1.00 95.00 66 HIS A O 1
ATOM 520 N N . LEU A 1 67 ? -11.612 3.049 -3.078 1.00 93.25 67 LEU A N 1
ATOM 521 C CA . LEU A 1 67 ? -12.140 1.943 -2.287 1.00 93.25 67 LEU A CA 1
ATOM 522 C C . LEU A 1 67 ? -13.639 2.117 -1.995 1.00 93.25 67 LEU A C 1
ATOM 524 O O . LEU A 1 67 ? -14.396 1.160 -2.099 1.00 93.25 67 LEU A O 1
ATOM 528 N N . SER A 1 68 ? -14.082 3.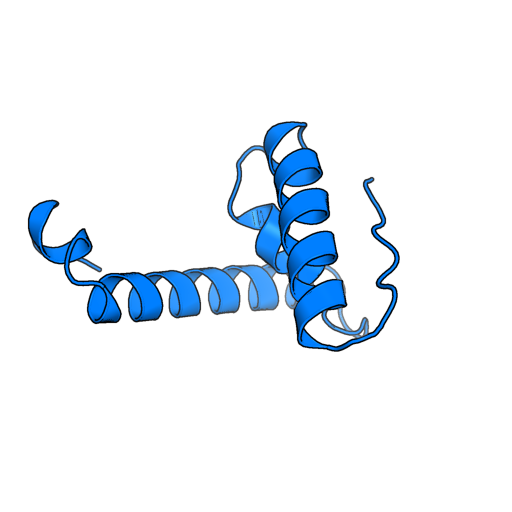348 -1.727 1.00 95.06 68 SER A N 1
ATOM 529 C CA . SER A 1 68 ? -15.502 3.706 -1.599 1.00 95.06 68 SER A CA 1
ATOM 530 C C . SER A 1 68 ? -16.297 3.342 -2.859 1.00 95.06 68 SER A C 1
ATOM 532 O O . SER A 1 68 ? -17.382 2.775 -2.761 1.00 95.06 68 SER A O 1
ATOM 534 N N . GLN A 1 69 ? -15.739 3.606 -4.048 1.00 95.69 69 GLN A N 1
ATOM 535 C CA . GLN A 1 69 ? -16.365 3.247 -5.326 1.00 95.69 69 GLN A CA 1
ATOM 536 C C . GLN A 1 69 ? -16.457 1.730 -5.519 1.00 95.69 69 GLN A C 1
ATOM 538 O O . GLN A 1 69 ? -17.504 1.241 -5.926 1.00 95.69 69 GLN A O 1
ATOM 543 N N . VAL A 1 70 ? -15.387 0.992 -5.210 1.00 95.44 70 VAL A N 1
ATOM 544 C CA . VAL A 1 70 ? -15.347 -0.475 -5.349 1.00 95.44 70 VAL A CA 1
ATOM 545 C C . VAL A 1 70 ? -16.320 -1.158 -4.387 1.00 95.44 70 VAL A C 1
ATOM 547 O O . VAL A 1 70 ? -16.963 -2.136 -4.754 1.00 95.44 70 VAL A O 1
ATOM 550 N N . LEU A 1 71 ? -16.439 -0.645 -3.162 1.00 94.06 71 LEU A N 1
ATOM 551 C CA . LEU A 1 71 ? -17.268 -1.240 -2.114 1.00 94.06 71 LEU A CA 1
ATOM 552 C C . LEU A 1 71 ? -18.721 -0.742 -2.110 1.00 94.06 71 LEU A C 1
ATOM 554 O O . LEU A 1 71 ? -19.552 -1.324 -1.420 1.00 94.06 71 LEU A O 1
ATOM 558 N N . GLY A 1 72 ? -19.036 0.343 -2.823 1.00 94.31 72 GLY A N 1
ATOM 559 C CA . GLY A 1 72 ? -20.361 0.968 -2.770 1.00 94.31 72 GLY A CA 1
ATOM 560 C C . GLY A 1 72 ? -20.689 1.604 -1.411 1.00 94.31 72 GLY A C 1
ATOM 561 O O . GLY A 1 72 ? -21.853 1.660 -1.024 1.00 94.31 72 GLY A O 1
ATOM 562 N N . VAL A 1 73 ? -19.676 2.075 -0.673 1.00 92.94 73 VAL A N 1
ATOM 563 C CA . VAL A 1 73 ? -19.821 2.714 0.652 1.00 92.94 73 VAL A CA 1
ATOM 564 C C . VAL A 1 73 ? -19.153 4.089 0.675 1.00 92.94 73 VAL A C 1
ATOM 566 O O . VAL A 1 73 ? -18.430 4.445 -0.249 1.00 92.94 73 VAL A O 1
ATOM 569 N N . ASN A 1 74 ? -19.358 4.866 1.742 1.00 89.06 74 ASN A N 1
ATOM 570 C CA . ASN A 1 74 ? -18.639 6.123 1.967 1.00 89.06 74 ASN A CA 1
ATOM 571 C C . ASN A 1 74 ? -17.651 5.967 3.131 1.00 89.06 74 ASN A C 1
ATOM 573 O O . ASN A 1 74 ? -18.059 5.874 4.289 1.00 89.06 74 ASN A O 1
ATOM 577 N N . LEU A 1 75 ? -16.354 5.915 2.817 1.00 86.56 75 LEU A N 1
ATOM 578 C CA . LEU A 1 75 ? -15.297 5.825 3.821 1.00 86.56 75 LEU A CA 1
ATOM 579 C C . LEU A 1 75 ? -14.859 7.219 4.284 1.00 86.56 75 LEU A C 1
ATOM 581 O O . LEU A 1 75 ? -14.380 8.039 3.496 1.00 86.56 75 LEU A O 1
ATOM 585 N N . LEU A 1 76 ? -14.935 7.462 5.591 1.00 81.88 76 LEU A N 1
ATOM 586 C CA . LEU A 1 76 ? -14.414 8.684 6.196 1.00 81.88 76 LEU A CA 1
ATOM 587 C C . LEU A 1 76 ? -12.883 8.633 6.261 1.00 81.88 76 LEU A C 1
ATOM 589 O O . LEU A 1 76 ? -12.303 7.684 6.783 1.00 81.88 76 LEU A O 1
ATOM 593 N N . VAL A 1 77 ? -12.220 9.675 5.754 1.00 82.44 77 VAL A N 1
ATOM 594 C CA . VAL A 1 77 ? -10.759 9.813 5.844 1.00 82.44 77 VAL A CA 1
ATOM 595 C C . VAL A 1 77 ? -10.408 10.784 6.952 1.00 82.44 77 VAL A C 1
ATOM 597 O O . VAL A 1 77 ? -10.698 11.975 6.847 1.00 82.44 77 VAL A O 1
ATOM 600 N N . THR A 1 78 ? -9.694 10.302 7.964 1.00 71.56 78 THR A N 1
ATOM 601 C CA . THR A 1 78 ? -9.032 11.177 8.932 1.00 71.56 78 THR A CA 1
ATOM 602 C C . THR A 1 78 ? -7.619 11.491 8.436 1.00 71.56 78 THR A C 1
ATOM 604 O O . THR A 1 78 ? -6.837 10.607 8.082 1.00 71.56 78 THR A O 1
ATOM 607 N N . ASN A 1 79 ? -7.299 12.779 8.320 1.00 66.12 79 ASN A N 1
ATOM 608 C CA . ASN A 1 79 ? -5.932 13.237 8.105 1.00 66.12 79 ASN A CA 1
ATOM 609 C C . ASN A 1 79 ? -5.497 13.915 9.407 1.00 66.12 79 ASN A C 1
ATOM 611 O O . ASN A 1 79 ? -6.143 14.898 9.763 1.00 66.12 79 ASN A O 1
ATOM 615 N N . PRO A 1 80 ? -4.498 13.378 10.130 1.00 60.56 80 PRO A N 1
ATOM 616 C CA . PRO A 1 80 ? -3.865 14.118 11.214 1.00 60.56 80 PRO A CA 1
ATOM 617 C C . PRO A 1 80 ? -3.163 15.371 10.683 1.00 60.56 80 PRO A C 1
ATOM 619 O O . PRO A 1 80 ? -2.792 15.372 9.481 1.00 60.56 80 PRO A O 1
#